Protein 1FAS (pdb70)

Organism: Dendroaspis angusticeps (NCBI:txid8618)

Secondary structure (DSSP, 8-state):
-EEE-SSSS-SS-EEE-TTSPEEEEEESSSS--EEEEEES-----SSEEEEEE-SSTTTT-

InterPro domains:
  IPR003571 Snake three-finger toxin [cd00206] (1-60)
  IPR018354 Snake toxin, conserved site [PS00272] (38-56)
  IPR045860 Snake toxin-like superfamily [G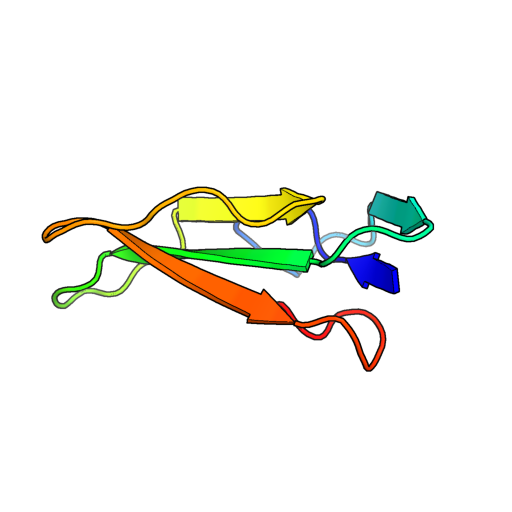3DSA:2.10.60.10] (1-61)
  IPR045860 Snake toxin-like superfamily [SSF57302] (2-60)
  IPR054131 Snake toxin cobra-type [PF21947] (2-60)

Structure (mmCIF, N/CA/C/O backbone):
data_1FAS
#
_entry.id   1FAS
#
_cell.length_a   40.300
_cell.length_b   40.300
_cell.length_c   81.300
_cell.angle_alpha   90.00
_cell.angle_beta   90.00
_cell.angle_gamma   90.00
#
_symmetry.space_group_name_H-M   'P 41 21 2'
#
loop_
_entity.id
_entity.type
_entity.pdbx_description
1 polymer 'FASCICULIN 1'
2 water water
#
loop_
_atom_site.group_PDB
_atom_site.id
_atom_site.type_symbol
_atom_site.label_atom_id
_atom_site.label_alt_i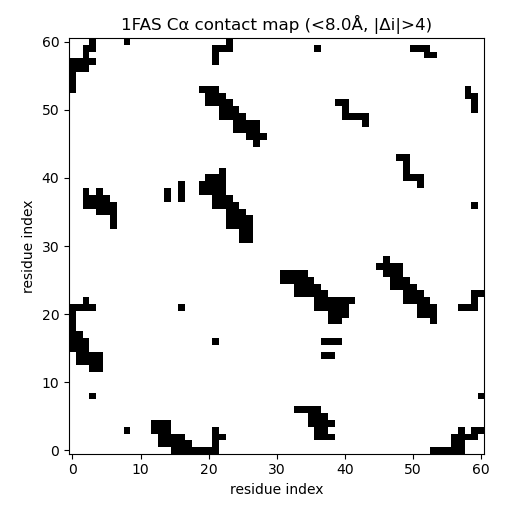d
_atom_site.label_comp_id
_atom_site.label_asym_id
_atom_site.label_entity_id
_atom_site.label_seq_id
_atom_site.pdbx_PDB_ins_code
_atom_site.Cartn_x
_atom_site.Cartn_y
_atom_site.Cartn_z
_atom_site.occupancy
_atom_site.B_iso_or_equiv
_atom_site.auth_seq_id
_atom_site.auth_comp_id
_atom_site.auth_asym_id
_atom_site.auth_atom_id
_atom_site.pdbx_PDB_model_num
ATOM 1 N N . THR A 1 1 ? 46.148 16.581 2.104 1.00 20.55 1 THR A N 1
ATOM 2 C CA . THR A 1 1 ? 44.862 15.936 2.105 1.00 18.89 1 THR A CA 1
ATOM 3 C C . THR A 1 1 ? 43.983 16.642 1.087 1.00 16.48 1 THR A C 1
ATOM 4 O O . THR A 1 1 ? 44.150 17.855 0.925 1.00 13.41 1 THR A O 1
ATOM 9 N N . MET A 1 2 ? 43.095 15.880 0.429 1.00 13.79 2 MET A N 1
ATOM 10 C CA . MET A 1 2 ? 42.043 16.449 -0.402 1.00 14.19 2 MET A CA 1
ATOM 11 C C . MET A 1 2 ? 40.905 16.678 0.608 1.00 12.59 2 MET A C 1
ATOM 12 O O . MET A 1 2 ? 40.580 15.751 1.373 1.00 12.14 2 MET A O 1
ATOM 17 N N . CYS A 1 3 ? 40.248 17.802 0.586 1.00 10.83 3 CYS A N 1
ATOM 18 C CA . CYS A 1 3 ? 39.209 18.135 1.542 1.00 11.07 3 CYS A CA 1
ATOM 19 C C . CYS A 1 3 ? 37.962 18.602 0.826 1.00 11.49 3 CYS A C 1
ATOM 20 O O . CYS A 1 3 ? 38.007 19.100 -0.321 1.00 12.53 3 CYS A O 1
ATOM 23 N N . TYR A 1 4 ? 36.814 18.454 1.482 1.00 11.16 4 TYR A N 1
ATOM 24 C CA . TYR A 1 4 ? 35.591 19.079 0.970 1.00 12.28 4 TYR A CA 1
ATOM 25 C C . TYR A 1 4 ? 35.756 20.586 1.188 1.00 13.01 4 TYR A C 1
ATOM 26 O O . TYR A 1 4 ? 36.446 21.024 2.114 1.00 13.44 4 TYR A O 1
ATOM 35 N N . SER A 1 5 ? 35.183 21.415 0.351 1.00 13.06 5 SER A N 1
ATOM 36 C CA . SER A 1 5 ? 35.369 22.844 0.489 1.00 15.35 5 SER A CA 1
ATOM 37 C C . SER A 1 5 ? 34.055 23.585 0.623 1.00 17.66 5 SER A C 1
ATOM 38 O O . SER A 1 5 ? 34.078 24.809 0.496 1.00 18.73 5 SER A O 1
ATOM 42 N N . HIS A 1 6 ? 32.889 22.953 0.735 1.00 19.35 6 HIS A N 1
ATOM 43 C CA . HIS A 1 6 ? 31.659 23.744 0.748 1.00 23.40 6 HIS A CA 1
ATOM 44 C C . HIS A 1 6 ? 30.798 23.343 1.936 1.00 23.70 6 HIS A C 1
ATOM 45 O O . HIS A 1 6 ? 31.194 22.404 2.625 1.00 22.30 6 HIS A O 1
ATOM 52 N N . THR A 1 7 ? 29.679 24.025 2.229 1.00 25.52 7 THR A N 1
ATOM 53 C CA . THR A 1 7 ? 28.828 23.658 3.344 1.00 27.49 7 THR A CA 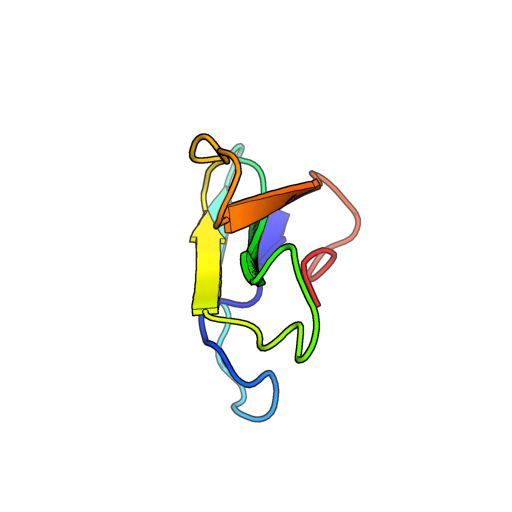1
ATOM 54 C C . THR A 1 7 ? 27.969 22.462 2.973 1.00 28.32 7 THR A C 1
ATOM 55 O O . THR A 1 7 ? 27.379 21.849 3.867 1.00 27.33 7 THR A O 1
ATOM 59 N N . THR A 1 8 ? 27.815 22.152 1.675 1.00 28.39 8 THR A N 1
ATOM 60 C CA . THR A 1 8 ? 27.185 20.909 1.295 1.00 29.71 8 THR A CA 1
ATOM 61 C C . THR A 1 8 ? 28.267 20.039 0.634 1.00 30.63 8 THR A C 1
ATOM 62 O O . THR A 1 8 ? 29.258 20.563 0.089 1.00 31.90 8 THR A O 1
ATOM 66 N N . THR A 1 9 ? 28.115 18.714 0.658 1.00 30.45 9 THR A N 1
ATOM 67 C CA . THR A 1 9 ? 29.068 17.779 0.078 1.00 30.93 9 THR A CA 1
ATOM 68 C C . THR A 1 9 ? 28.599 17.194 -1.255 1.00 32.95 9 THR A C 1
ATOM 69 O O . THR A 1 9 ? 29.205 16.285 -1.818 1.00 32.33 9 THR A O 1
ATOM 73 N N . SER A 1 10 ? 27.521 17.733 -1.807 1.00 34.68 10 SER A N 1
ATOM 74 C CA . SER A 1 10 ? 26.893 17.198 -3.007 1.00 36.73 10 SER A CA 1
ATOM 75 C C . SER A 1 10 ? 27.679 17.367 -4.305 1.00 36.93 10 SER A C 1
ATOM 76 O O . SER A 1 10 ? 27.722 16.508 -5.199 1.00 37.79 10 SER A O 1
ATOM 79 N N . ARG A 1 11 ? 28.232 18.569 -4.408 1.00 35.96 11 ARG A N 1
ATOM 80 C CA . ARG A 1 11 ? 28.877 19.008 -5.631 1.00 35.52 11 ARG A CA 1
ATOM 81 C C . ARG A 1 11 ? 30.240 18.375 -5.786 1.00 35.25 11 ARG A C 1
ATOM 82 O O . ARG A 1 11 ? 31.019 18.275 -4.831 1.00 35.34 11 ARG A O 1
ATOM 90 N N . ALA A 1 12 ? 30.495 17.954 -7.023 1.00 34.69 12 ALA A N 1
ATOM 91 C CA . ALA A 1 12 ? 31.698 17.196 -7.349 1.00 34.37 12 ALA A CA 1
ATOM 92 C C . ALA A 1 12 ? 32.986 18.029 -7.429 1.00 33.16 12 ALA A C 1
ATOM 93 O O . ALA A 1 12 ? 33.698 17.951 -8.444 1.00 33.05 12 ALA A O 1
ATOM 95 N N . ILE A 1 13 ? 33.279 18.775 -6.339 1.00 31.35 13 ILE A N 1
ATOM 96 C CA . ILE A 1 13 ? 34.410 19.694 -6.234 1.00 29.45 13 ILE A CA 1
ATOM 97 C C . ILE A 1 13 ? 35.084 19.631 -4.855 1.00 26.18 13 ILE A C 1
ATOM 98 O O . ILE A 1 13 ? 34.458 19.676 -3.789 1.00 28.10 13 ILE A O 1
ATOM 103 N N . LEU A 1 14 ? 36.404 19.532 -4.872 1.00 20.87 14 LEU A N 1
ATOM 104 C CA . LEU A 1 14 ? 37.221 19.365 -3.694 1.00 16.64 14 LEU A CA 1
ATOM 105 C C . L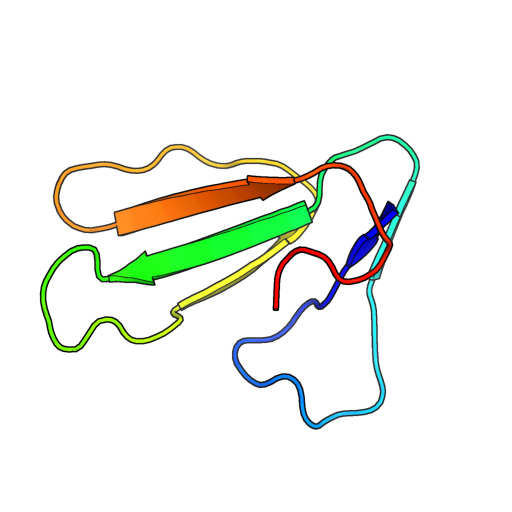EU A 1 14 ? 38.345 20.404 -3.717 1.00 14.63 14 LEU A C 1
ATOM 106 O O . LEU A 1 14 ? 38.581 21.057 -4.739 1.00 13.76 14 LEU A O 1
ATOM 111 N N . THR A 1 15 ? 39.054 20.578 -2.622 1.00 11.16 15 THR A N 1
ATOM 112 C CA . THR A 1 15 ? 40.189 21.504 -2.572 1.00 10.19 15 THR A CA 1
ATOM 11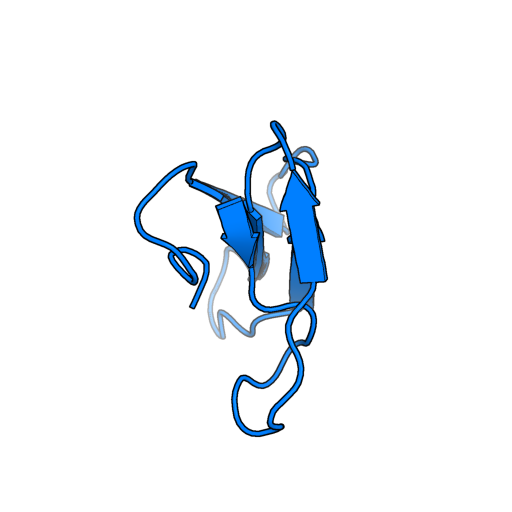3 C C . THR A 1 15 ? 41.356 20.609 -2.145 1.00 11.66 15 THR A C 1
ATOM 114 O O . THR A 1 15 ? 41.249 19.683 -1.309 1.00 10.26 15 THR A O 1
ATOM 118 N N . ASN A 1 16 ? 42.476 20.800 -2.824 1.00 10.21 16 ASN A N 1
ATOM 119 C CA . ASN A 1 16 ? 43.659 20.013 -2.495 1.00 10.40 16 ASN A CA 1
ATOM 120 C C . ASN A 1 16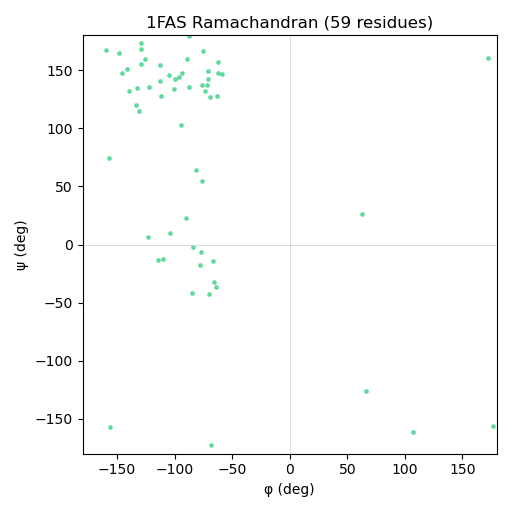 ? 44.452 20.879 -1.528 1.00 10.24 16 ASN A C 1
ATOM 121 O O . ASN A 1 16 ? 45.123 21.845 -1.915 1.00 11.69 16 ASN A O 1
ATOM 126 N N . CYS A 1 17 ? 44.366 20.538 -0.263 1.00 8.59 17 CYS A N 1
ATOM 127 C CA . CYS A 1 17 ? 45.035 21.300 0.777 1.00 10.18 17 CYS A CA 1
ATOM 128 C C . CYS A 1 17 ? 46.523 21.031 0.867 1.00 11.81 17 CYS A C 1
ATOM 129 O O . CYS A 1 17 ? 47.233 21.724 1.619 1.00 14.16 17 CYS A O 1
ATOM 132 N N . GLY A 1 18 ? 47.070 20.071 0.114 1.00 12.16 18 GLY A N 1
ATOM 133 C CA . GLY A 1 18 ? 48.487 19.780 0.177 1.00 14.19 18 GLY A CA 1
ATOM 134 C C . GLY A 1 18 ? 48.838 19.216 1.539 1.00 16.01 18 GLY A C 1
ATOM 135 O O . GLY A 1 18 ? 48.175 18.271 2.017 1.00 16.21 18 GLY A O 1
ATOM 136 N N . GLU A 1 19 ? 49.809 19.846 2.179 1.00 17.38 19 GLU A N 1
ATOM 137 C CA . GLU A 1 19 ? 50.280 19.351 3.460 1.00 21.37 19 GLU A CA 1
ATOM 138 C C . GLU A 1 19 ? 49.443 19.830 4.635 1.00 21.35 19 GLU A C 1
ATOM 139 O O . GLU A 1 19 ? 49.663 19.435 5.771 1.00 25.06 19 GLU A O 1
ATOM 145 N N . ASN A 1 20 ? 48.456 20.640 4.395 1.00 18.66 20 ASN A N 1
ATOM 146 C CA . ASN A 1 20 ? 47.634 21.200 5.440 1.00 19.39 20 ASN A CA 1
ATOM 147 C C . ASN A 1 20 ? 46.432 20.306 5.771 1.00 17.80 20 ASN A C 1
ATOM 148 O O . ASN A 1 20 ? 45.998 19.524 4.907 1.00 17.93 20 ASN A O 1
ATOM 153 N N . SER A 1 21 ? 45.861 20.491 6.971 1.00 15.32 21 SER A N 1
ATOM 154 C CA . SER A 1 21 ? 44.695 19.746 7.370 1.00 14.29 21 SER A CA 1
ATOM 155 C C . SER A 1 21 ? 43.428 20.249 6.670 1.00 13.63 21 SER A C 1
ATOM 156 O O . SER A 1 21 ? 43.424 21.326 6.049 1.00 14.99 21 SER A O 1
ATOM 159 N N . CYS A 1 22 ? 42.398 19.425 6.790 1.00 12.12 22 CYS A N 1
ATOM 160 C CA . CYS A 1 22 ? 41.025 19.811 6.412 1.00 11.32 22 CYS A CA 1
ATOM 161 C C . CYS A 1 22 ? 40.324 20.344 7.659 1.00 10.91 22 CYS A C 1
ATOM 162 O O . CYS A 1 22 ? 40.568 19.819 8.761 1.00 9.77 22 CYS A O 1
ATOM 165 N N . TYR A 1 23 ? 39.405 21.296 7.560 1.00 8.63 23 TYR A N 1
ATOM 166 C CA . TYR A 1 23 ? 38.577 21.597 8.725 1.00 9.43 23 TYR A CA 1
ATOM 167 C C . TYR A 1 23 ? 37.090 21.509 8.380 1.00 8.26 23 TYR A C 1
ATOM 168 O O . TYR A 1 23 ? 36.695 21.618 7.210 1.00 10.50 23 TYR A O 1
ATOM 177 N N . ARG A 1 24 ? 36.231 21.349 9.378 1.00 8.18 24 ARG A N 1
ATOM 178 C CA . ARG A 1 24 ? 34.789 21.409 9.230 1.00 8.96 24 ARG A CA 1
ATOM 179 C C . ARG A 1 24 ? 34.311 22.302 10.381 1.00 9.66 24 ARG A C 1
ATOM 180 O O . ARG A 1 24 ? 34.560 22.000 11.565 1.00 8.99 24 ARG A O 1
ATOM 188 N N . LYS A 1 25 ? 33.659 23.425 10.088 1.00 10.33 2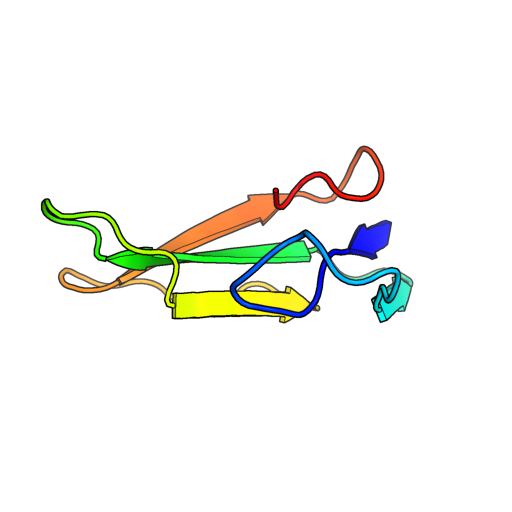5 LYS A N 1
ATOM 189 C CA . LYS A 1 25 ? 33.186 24.265 11.177 1.00 11.59 25 LYS A CA 1
ATOM 190 C C . LYS A 1 25 ? 31.680 24.251 11.202 1.00 11.31 25 LYS A C 1
ATOM 191 O O . LYS A 1 25 ? 31.052 24.150 10.147 1.00 9.32 25 LYS A O 1
ATOM 197 N N . SER A 1 26 ? 31.130 24.221 12.410 1.00 9.07 26 SER A N 1
ATOM 198 C CA . SER A 1 26 ? 29.690 24.119 12.612 1.00 10.41 26 SER A CA 1
ATOM 199 C C . SER A 1 26 ? 29.293 24.854 13.890 1.00 9.45 26 SER A C 1
ATOM 200 O O . SER A 1 26 ? 30.151 25.213 14.714 1.00 8.20 26 SER A O 1
ATOM 203 N N . ARG A 1 27 ? 28.005 25.111 14.029 1.00 9.14 27 ARG A N 1
ATOM 204 C CA . ARG A 1 27 ? 27.474 25.631 15.278 1.00 10.35 27 ARG A CA 1
ATOM 205 C C . ARG A 1 27 ? 27.705 24.572 16.362 1.00 9.66 27 ARG A C 1
ATOM 206 O O . ARG A 1 27 ? 27.400 23.375 16.215 1.00 9.28 27 ARG A O 1
ATOM 214 N N . ARG A 1 28 ? 28.320 25.001 17.448 1.00 9.46 28 ARG A N 1
ATOM 215 C CA . ARG A 1 28 ? 28.568 24.134 18.577 1.00 10.99 28 ARG A CA 1
ATOM 216 C C . ARG A 1 28 ? 27.251 23.681 19.214 1.00 12.67 28 ARG A C 1
ATOM 217 O O . ARG A 1 28 ? 27.155 22.556 19.696 1.00 12.85 28 ARG A O 1
ATOM 225 N N . HIS A 1 29 ? 26.233 24.528 19.268 1.00 12.91 29 HIS A N 1
ATOM 226 C CA . HIS A 1 29 ? 24.981 24.221 19.961 1.00 17.23 29 HIS A CA 1
ATOM 227 C C . HIS A 1 29 ? 23.882 23.906 18.957 1.00 16.97 29 HIS A C 1
ATOM 228 O O . HIS A 1 29 ? 23.903 24.446 17.842 1.00 15.99 29 HIS A O 1
ATOM 235 N N . PRO A 1 30 ? 22.930 23.005 19.239 1.00 17.34 30 PRO A N 1
ATOM 236 C CA . PRO A 1 30 ? 21.913 22.630 18.280 1.00 16.82 30 PRO A CA 1
ATOM 237 C C . PRO A 1 30 ? 21.114 23.844 17.863 1.00 15.97 30 PRO A C 1
ATOM 238 O O . PRO A 1 30 ? 20.931 24.735 18.697 1.00 15.60 30 PRO A O 1
ATOM 242 N N . PRO A 1 31 ? 20.640 23.905 16.612 1.00 16.17 31 PRO A N 1
ATOM 243 C CA . PRO A 1 31 ? 20.942 22.973 15.518 1.00 15.63 31 PRO A CA 1
ATOM 244 C C . PRO A 1 31 ? 22.391 23.092 15.044 1.00 15.71 31 PRO A C 1
ATOM 245 O O . PRO A 1 31 ? 22.830 24.197 14.687 1.00 13.92 31 PRO A O 1
ATOM 249 N N . LYS A 1 32 ? 23.131 21.983 14.993 1.00 15.80 32 LYS A N 1
ATOM 250 C CA . LYS A 1 32 ? 24.559 22.046 14.674 1.00 16.77 32 LYS A CA 1
ATOM 251 C C . LYS A 1 32 ? 24.785 22.140 13.167 1.00 17.38 32 LYS A C 1
ATOM 252 O O . LYS A 1 32 ? 25.322 21.230 12.533 1.00 19.06 32 LYS A O 1
ATOM 258 N N . MET A 1 33 ? 24.354 23.209 12.519 1.00 17.93 33 MET A N 1
ATOM 259 C CA . MET A 1 33 ? 24.526 23.368 11.086 1.00 19.07 33 MET A CA 1
ATOM 260 C C . MET A 1 33 ? 25.987 23.627 10.692 1.00 16.38 33 MET A C 1
ATOM 261 O O . MET A 1 33 ? 26.760 24.297 11.392 1.00 13.14 33 MET A O 1
ATOM 266 N N . VAL A 1 34 ? 26.378 23.042 9.557 1.00 14.31 34 VAL A N 1
ATOM 267 C CA . VAL A 1 34 ? 27.724 23.196 9.040 1.00 14.17 34 VAL A CA 1
ATOM 268 C C . VAL A 1 34 ? 27.815 24.624 8.475 1.00 13.78 34 VAL A C 1
ATOM 269 O O . VAL A 1 34 ? 26.916 25.134 7.800 1.00 14.63 34 VAL A O 1
ATOM 273 N N . LEU A 1 35 ? 28.863 25.335 8.837 1.00 12.43 35 LEU A N 1
ATOM 274 C CA . LEU A 1 35 ? 29.038 26.730 8.429 1.00 13.66 35 LEU A CA 1
ATOM 275 C C . LEU A 1 35 ? 30.176 26.839 7.444 1.00 13.12 35 LEU A C 1
ATOM 276 O O . LEU A 1 35 ? 30.336 27.902 6.849 1.00 14.14 35 LEU A O 1
ATOM 281 N N . GLY A 1 36 ? 31.025 25.816 7.238 1.00 10.67 36 GLY A N 1
ATOM 282 C CA . GLY A 1 36 ? 32.086 25.960 6.246 1.00 10.03 36 GLY A CA 1
ATOM 283 C C . GLY A 1 36 ? 33.000 24.764 6.335 1.00 9.91 36 GLY A C 1
ATOM 284 O O . GLY A 1 36 ? 33.051 24.081 7.363 1.00 7.30 36 GLY A O 1
ATOM 285 N N . ARG A 1 37 ? 33.761 24.532 5.289 1.00 10.37 37 ARG A N 1
ATOM 286 C CA . ARG A 1 37 ? 34.719 23.436 5.250 1.00 10.48 37 ARG A CA 1
ATOM 287 C C . ARG A 1 37 ? 35.876 23.981 4.419 1.00 10.42 37 ARG A C 1
ATOM 288 O O . ARG A 1 37 ? 35.611 24.823 3.541 1.00 11.09 37 ARG A O 1
ATOM 296 N N . GLY A 1 38 ? 37.147 23.617 4.649 1.00 9.02 38 GLY A N 1
ATOM 297 C CA . GLY A 1 38 ? 38.217 24.097 3.780 1.00 8.89 38 GLY A CA 1
ATOM 298 C C . GLY A 1 38 ? 39.583 23.617 4.283 1.00 10.58 38 GLY A C 1
ATOM 299 O O . GLY A 1 38 ? 39.663 22.654 5.061 1.00 10.29 38 GLY A O 1
ATOM 300 N N . CYS A 1 39 ? 40.667 24.314 3.943 1.00 10.13 39 CYS A N 1
ATOM 301 C CA . CYS A 1 39 ? 42.029 23.921 4.332 1.00 8.82 39 CYS A CA 1
ATOM 302 C C . CYS A 1 39 ? 42.394 24.698 5.591 1.00 9.57 39 CYS A C 1
ATOM 303 O O . CYS A 1 39 ? 42.029 25.878 5.698 1.00 9.11 39 CYS A O 1
ATOM 306 N N . GLY A 1 40 ? 43.126 24.061 6.472 1.00 8.10 40 GLY A N 1
ATOM 307 C CA . GLY A 1 40 ? 43.629 24.719 7.675 1.00 10.28 40 GLY A CA 1
ATOM 308 C C . GLY A 1 40 ? 42.855 24.234 8.889 1.00 9.24 40 GLY A C 1
ATOM 309 O O . GLY A 1 40 ? 42.227 23.175 8.884 1.00 10.11 40 GLY A O 1
ATOM 310 N N . CYS A 1 41 ? 42.928 24.997 9.970 1.00 10.98 41 CYS A N 1
ATOM 311 C CA . CYS A 1 41 ? 42.296 24.610 11.219 1.00 11.75 41 CYS A CA 1
ATOM 312 C C . CYS A 1 41 ? 42.065 25.880 12.056 1.00 13.65 41 CYS A C 1
ATOM 313 O O . CYS A 1 41 ? 42.802 26.154 13.033 1.00 14.01 41 CYS A O 1
ATOM 316 N N . PRO A 1 42 ? 41.075 26.712 11.694 1.00 13.63 42 PRO A N 1
ATOM 317 C CA . PRO A 1 42 ? 40.756 27.950 12.392 1.00 13.92 42 PRO A CA 1
ATOM 318 C C . PRO A 1 42 ? 40.315 27.675 13.838 1.00 12.36 42 PRO A C 1
ATOM 319 O O . PRO A 1 42 ? 39.912 26.549 14.161 1.00 9.85 42 PRO A O 1
ATOM 323 N N . PRO A 1 43 ? 40.420 28.641 14.755 1.00 12.88 43 PRO A N 1
ATOM 324 C CA . PRO A 1 43 ? 39.969 28.506 16.132 1.00 12.66 43 PRO A CA 1
ATOM 325 C C . PRO A 1 43 ? 38.453 28.509 16.319 1.00 12.68 43 PRO A C 1
ATOM 326 O O . PRO A 1 43 ? 37.737 29.298 15.679 1.00 11.25 43 PRO A O 1
ATOM 330 N N . GLY A 1 44 ? 37.983 27.587 17.183 1.00 10.32 44 GLY A N 1
ATOM 331 C CA . GLY A 1 44 ? 36.599 27.594 17.605 1.00 11.71 44 GLY A CA 1
ATOM 332 C C . GLY A 1 44 ? 36.470 28.504 18.823 1.00 13.34 44 GLY A C 1
ATOM 333 O O . GLY A 1 44 ? 37.461 29.064 19.327 1.00 12.73 44 GLY A O 1
ATOM 334 N N . ASP A 1 45 ? 35.249 28.620 19.318 1.00 13.51 45 ASP A N 1
ATOM 335 C CA . ASP A 1 45 ? 34.932 29.339 20.547 1.00 14.30 45 ASP A CA 1
ATOM 336 C C . ASP A 1 45 ? 33.614 28.764 21.075 1.00 15.56 45 ASP A C 1
ATOM 337 O O . ASP A 1 45 ? 33.224 27.668 20.706 1.00 14.49 45 ASP A O 1
ATOM 342 N N . ASP A 1 46 ? 32.850 29.487 21.881 1.00 15.80 46 ASP A N 1
ATOM 343 C CA . ASP A 1 46 ? 31.578 28.996 22.402 1.00 18.34 46 ASP A CA 1
ATOM 344 C C . ASP A 1 46 ? 30.498 28.787 21.351 1.00 16.67 46 ASP A C 1
ATOM 345 O O . ASP A 1 46 ? 29.583 27.975 21.521 1.00 17.58 46 ASP A O 1
ATOM 350 N N . TYR A 1 47 ? 30.541 29.618 20.314 1.00 14.72 47 TYR A N 1
ATOM 351 C CA . TYR A 1 47 ? 29.577 29.510 19.230 1.00 13.18 47 TYR A CA 1
ATOM 352 C C . TYR A 1 47 ? 30.009 28.482 18.179 1.00 13.72 47 TYR A C 1
ATOM 353 O O . TYR A 1 47 ? 29.182 27.688 17.704 1.00 13.78 47 TYR A O 1
ATOM 362 N N . LEU A 1 48 ? 31.298 28.475 17.829 1.00 10.06 48 LEU A N 1
ATOM 363 C CA . LEU A 1 48 ? 31.751 27.729 16.678 1.00 10.88 48 LEU A CA 1
ATOM 364 C C . LEU A 1 48 ? 32.625 26.531 17.045 1.00 10.99 48 LEU A C 1
ATOM 365 O O . LEU A 1 48 ? 33.633 26.697 17.768 1.00 10.39 48 LEU A O 1
ATOM 370 N N . GLU A 1 49 ? 32.265 25.354 16.524 1.00 10.21 49 GLU A N 1
ATOM 371 C CA . GLU A 1 49 ? 33.000 24.127 16.737 1.00 10.53 49 GLU A CA 1
ATOM 372 C C . GLU A 1 49 ? 33.850 23.896 15.486 1.00 10.43 49 GLU A C 1
ATOM 373 O O . GLU A 1 49 ? 33.323 24.036 14.374 1.00 10.22 49 GLU A O 1
ATOM 379 N N . VAL A 1 50 ? 35.135 23.559 15.589 1.00 10.31 50 VAL A N 1
ATOM 380 C CA . VAL A 1 50 ? 35.978 23.385 14.383 1.00 8.00 50 VAL A CA 1
ATOM 381 C C . VAL A 1 50 ? 36.690 22.033 14.564 1.00 9.33 50 VAL A C 1
ATOM 382 O O . VAL A 1 50 ? 37.413 21.829 15.552 1.00 11.46 50 VAL A O 1
ATOM 386 N N . LYS A 1 51 ? 36.383 21.078 13.710 1.00 8.05 51 LYS A N 1
ATOM 387 C CA . LYS A 1 51 ? 37.058 19.795 13.748 1.00 10.82 51 LYS A CA 1
ATOM 388 C C . LYS A 1 51 ? 38.117 19.852 12.655 1.00 10.08 51 LYS A C 1
ATOM 389 O O . LYS A 1 51 ? 37.862 20.414 11.559 1.00 9.81 51 LYS A O 1
ATOM 395 N N . CYS A 1 52 ? 39.293 19.275 12.893 1.00 8.84 52 CYS A N 1
ATOM 396 C CA . CYS A 1 52 ? 40.389 19.322 11.932 1.00 10.11 52 CYS A CA 1
ATOM 397 C C . CYS A 1 52 ? 40.941 17.911 11.804 1.00 9.23 52 CYS A C 1
ATOM 398 O O . CYS A 1 52 ? 41.056 17.195 12.804 1.00 10.67 52 CYS A O 1
ATOM 401 N N . CYS A 1 53 ? 41.184 17.437 10.576 1.00 10.58 53 CYS A N 1
ATOM 402 C CA . CYS A 1 53 ? 41.650 16.075 10.340 1.00 10.87 53 CYS A CA 1
ATOM 403 C C . CYS A 1 53 ? 42.667 16.074 9.223 1.00 12.85 53 CYS A C 1
ATOM 404 O O . CYS A 1 53 ? 42.683 16.992 8.370 1.00 13.18 53 CYS A O 1
ATOM 407 N N . THR A 1 54 ? 43.607 15.134 9.243 1.00 13.70 54 THR A N 1
ATOM 408 C CA . THR A 1 54 ? 44.645 15.150 8.231 1.00 14.52 54 THR A CA 1
ATOM 409 C C . THR A 1 54 ? 44.524 13.921 7.352 1.00 15.89 54 THR A C 1
ATOM 410 O O . THR A 1 54 ? 45.215 13.876 6.318 1.00 17.77 54 THR A O 1
ATOM 414 N N . SER A 1 55 ? 43.749 12.908 7.732 1.00 14.72 55 SER A N 1
ATOM 415 C CA . SER A 1 55 ? 43.468 11.805 6.843 1.00 15.84 55 SER A CA 1
ATOM 416 C C . SER A 1 55 ? 42.202 11.092 7.333 1.00 15.12 55 SER A C 1
ATOM 417 O O . SER A 1 55 ? 41.769 11.388 8.462 1.00 13.94 55 SER A O 1
ATOM 420 N N . PRO A 1 56 ? 41.578 10.182 6.551 1.00 14.68 56 PRO A N 1
ATOM 421 C CA . PRO A 1 56 ? 41.846 10.026 5.125 1.00 14.15 56 PRO A CA 1
ATOM 422 C C . PRO A 1 56 ? 41.371 11.221 4.298 1.00 14.79 56 PRO A C 1
ATOM 423 O O . PRO A 1 56 ? 41.011 12.275 4.859 1.00 13.47 56 PRO A O 1
ATOM 427 N N . ASP A 1 57 ? 41.428 11.128 2.966 1.00 16.02 57 ASP A N 1
ATOM 428 C CA . ASP A 1 57 ? 40.933 12.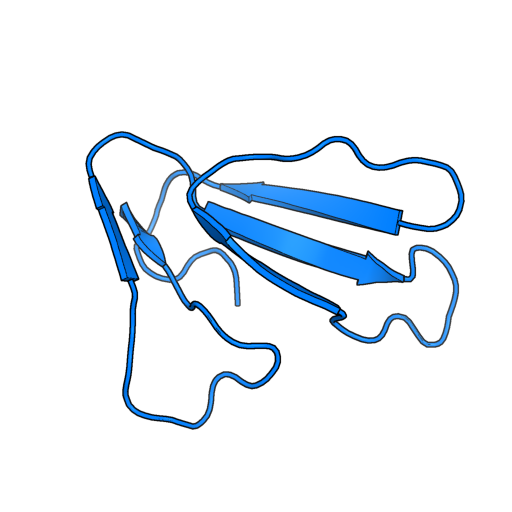225 2.141 1.00 16.36 57 ASP A CA 1
ATOM 429 C C . ASP A 1 57 ? 39.460 12.394 2.417 1.00 13.65 57 ASP A C 1
ATOM 430 O O . ASP A 1 57 ? 38.785 11.437 2.769 1.00 13.10 57 ASP A O 1
ATOM 435 N N . LYS A 1 58 ? 39.000 13.634 2.338 1.00 13.21 58 LYS A N 1
ATOM 436 C CA . LYS A 1 58 ? 37.597 14.038 2.560 1.00 13.56 58 LYS A CA 1
ATOM 437 C C . LYS A 1 58 ? 37.116 13.759 3.980 1.00 11.71 58 LYS A C 1
ATOM 438 O O . LYS A 1 58 ? 35.908 13.663 4.274 1.00 11.99 58 LYS A O 1
ATOM 444 N N . CYS A 1 59 ? 38.071 13.726 4.912 1.00 9.74 59 CYS A N 1
ATOM 445 C CA . CYS A 1 59 ? 37.763 13.428 6.309 1.00 10.22 59 CYS A CA 1
ATOM 446 C C . CYS A 1 59 ? 36.916 14.504 6.990 1.00 9.44 59 CYS A C 1
ATOM 447 O O . CYS A 1 59 ? 36.331 14.275 8.053 1.00 10.35 59 CYS A O 1
ATOM 450 N N . ASN A 1 60 ? 36.803 15.696 6.376 1.00 8.68 60 ASN A N 1
ATOM 451 C CA . ASN A 1 60 ? 35.997 16.771 6.954 1.00 8.27 60 ASN A CA 1
ATOM 452 C C . ASN A 1 60 ? 34.525 16.770 6.502 1.00 9.00 60 ASN A C 1
ATOM 453 O O . ASN A 1 60 ? 33.854 17.817 6.555 1.00 10.38 60 ASN A O 1
ATOM 458 N N . TYR A 1 61 ? 34.020 15.622 6.059 1.00 9.12 61 TYR A N 1
ATOM 459 C CA . TYR A 1 61 ? 32.574 15.459 5.819 1.00 10.16 61 TYR A CA 1
ATOM 460 C C . TYR A 1 61 ? 31.815 15.738 7.152 1.00 9.05 61 TYR A C 1
ATOM 461 O O . TYR A 1 61 ? 30.835 16.463 7.151 1.00 8.93 61 TYR A O 1
#

Foldseek 3Di:
DWEQWAQDNPDPDTHCQDQFWKKWKFFPDPVTRTDTIGTHWDDDDNGMDMDIDHDDHHPHD

Nearest PDB structures (foldseek):
  1fas-assembly1_A  TM=1.017E+00  e=2.629E-12  Dendroaspis angusticeps
  2x8b-assembly1_B-2  TM=8.881E-01  e=9.024E-09  Dendroaspis angusticeps
  1qm7-assembly1_A-2  TM=8.016E-01  e=5.286E-07  synthetic construct
  2era-assembly1_A  TM=7.381E-01  e=9.300E-04  Laticauda semifasciata
  3nds-assembly1_A  TM=7.233E-01  e=7.338E-03  unclassified

Radius of gyration: 11.0 Å; Cα contacts (8 Å, |Δi|>4): 147; chains: 1; bounding box: 29×20×30 Å

GO terms:
  GO:0005576 extracellular region (C, EXP)

Solvent-accessible surface area: 4006 Å² total; per-residue (Å²): 32,55,0,35,32,81,71,78,42,99,175,119,97,67,39,111,15,42,185,71,16,0,34,62,61,3,49,85,97,104,85,122,102,36,73,10,20,9,52,13,78,49,118,35,82,113,111,31,33,27,114,50,33,97,80,104,84,86,36,3,162

B-factor: mean 20.82, std 12.62, range [5.45, 78.65]

CATH classification: 2.10.60.10

Sequence (61 aa):
TMCYSHTTTSRAILTNCGENSCYRKSRRHPPKMVLGRGCGCPPGDDYLEVKCCTSPDKCNY